Protein AF-A0A090WJ71-F1 (afdb_monomer_lite)

Secondary structure (DSSP, 8-state):
-HHHHHHHHHHHHHTPPTT-HHHHHHHHHHHHHHHHHHH-TT-HHHHHHHH---S-SS--TTHHHHHHHHHHHHHHHHHHHHHHHHHHHHHHHHHHHHHHHHHHHHTT-TTHHHHHHHHHHHHHHHHHTT-

Foldseek 3Di:
DLLVLLVVLLVLLVVDDQPPPVSVVVSLVSVQVSCCVNPNDPDPLNVLSVPQFQDAPDDDVCSNVVSNVRSSVSSNVSSVVSNVVVVVVVVVVVVVVVVVVVVVVQVVDPVSPVVVVVVVVVVVVVVVVVD

pLDDT: mean 82.05, std 14.25, range [43.19, 95.94]

Structure (mmCIF, N/CA/C/O backbone):
data_AF-A0A090WJ71-F1
#
_entry.id   AF-A0A090WJ71-F1
#
loop_
_atom_site.group_PDB
_atom_site.id
_atom_site.type_symbol
_atom_site.label_atom_id
_atom_site.label_alt_id
_atom_site.label_comp_id
_atom_site.label_asym_id
_atom_site.label_entity_id
_atom_site.label_seq_id
_atom_site.pdbx_PDB_ins_code
_atom_site.Cartn_x
_atom_site.Cartn_y
_atom_site.Cartn_z
_atom_site.occupancy
_atom_site.B_iso_or_equiv
_atom_site.auth_seq_id
_atom_site.auth_comp_id
_atom_site.auth_asym_id
_atom_site.auth_atom_id
_atom_site.pdbx_PDB_model_num
ATOM 1 N N . MET A 1 1 ? 0.519 -0.549 16.739 1.00 66.56 1 MET A N 1
ATOM 2 C CA . MET A 1 1 ? 0.537 -1.712 15.826 1.00 66.56 1 MET A CA 1
ATOM 3 C C . MET A 1 1 ? 0.151 -1.372 14.384 1.00 66.56 1 MET A C 1
ATOM 5 O O . MET A 1 1 ? 1.058 -1.303 13.572 1.00 66.56 1 MET A O 1
ATOM 9 N N . LYS A 1 2 ? -1.124 -1.096 14.031 1.00 80.06 2 LYS A N 1
ATOM 10 C CA . LYS A 1 2 ? -1.518 -0.811 12.623 1.00 80.06 2 LYS A CA 1
ATOM 11 C C . LYS A 1 2 ? -0.702 0.334 11.983 1.00 80.06 2 LYS A C 1
ATOM 13 O O . LYS A 1 2 ? -0.135 0.155 10.915 1.00 80.06 2 LYS A O 1
ATOM 18 N N . LYS A 1 3 ? -0.576 1.481 12.665 1.00 78.81 3 LYS A N 1
ATOM 19 C CA . LYS A 1 3 ? 0.192 2.649 12.182 1.00 78.81 3 LYS A CA 1
ATOM 20 C C . LYS A 1 3 ? 1.695 2.408 12.035 1.00 78.81 3 LYS A C 1
ATOM 22 O O . LYS A 1 3 ? 2.286 2.891 11.082 1.00 78.81 3 LYS A O 1
ATOM 27 N N . GLU A 1 4 ? 2.315 1.682 12.964 1.00 82.56 4 GLU A N 1
ATOM 28 C CA . GLU A 1 4 ? 3.755 1.379 12.895 1.00 82.56 4 GLU A CA 1
ATOM 29 C C . GLU A 1 4 ? 4.064 0.533 11.663 1.00 82.56 4 GLU A C 1
ATOM 31 O O . GLU A 1 4 ? 5.001 0.833 10.932 1.00 82.56 4 GLU A O 1
ATOM 36 N N . LEU A 1 5 ? 3.209 -0.454 11.389 1.00 86.00 5 LEU A N 1
ATOM 37 C CA . LEU A 1 5 ? 3.346 -1.335 10.239 1.00 86.00 5 LEU A CA 1
ATOM 38 C C . LEU A 1 5 ? 3.134 -0.574 8.918 1.00 86.00 5 LEU A C 1
ATOM 40 O O . LEU A 1 5 ? 3.906 -0.737 7.980 1.00 86.00 5 LEU A O 1
ATOM 44 N N . LEU A 1 6 ? 2.156 0.337 8.863 1.00 87.88 6 LEU A N 1
ATOM 45 C CA . LEU A 1 6 ? 1.950 1.221 7.706 1.00 87.88 6 LEU A CA 1
ATOM 46 C C . LEU A 1 6 ? 3.112 2.204 7.490 1.00 87.88 6 LEU A C 1
ATOM 48 O O . LEU A 1 6 ? 3.503 2.453 6.351 1.00 87.88 6 LEU A O 1
ATOM 52 N N . ASN A 1 7 ? 3.709 2.720 8.566 1.00 86.75 7 ASN A N 1
ATOM 53 C CA . ASN A 1 7 ? 4.889 3.581 8.483 1.00 86.75 7 ASN A CA 1
ATOM 54 C C . ASN A 1 7 ? 6.127 2.818 7.991 1.00 86.75 7 ASN A C 1
ATOM 56 O O . ASN A 1 7 ? 6.880 3.350 7.176 1.00 86.75 7 ASN A O 1
ATOM 60 N N . GLU A 1 8 ? 6.324 1.578 8.447 1.00 87.81 8 GLU A N 1
ATOM 61 C CA . GLU A 1 8 ? 7.394 0.705 7.956 1.00 87.81 8 GLU A CA 1
ATOM 62 C C . GLU A 1 8 ? 7.234 0.448 6.453 1.00 87.81 8 GLU A C 1
ATOM 64 O O . GLU A 1 8 ? 8.181 0.633 5.690 1.00 87.81 8 GLU A O 1
ATOM 69 N N . LEU A 1 9 ? 6.021 0.107 6.007 1.00 87.38 9 LEU A N 1
ATOM 70 C CA . LEU A 1 9 ? 5.718 -0.090 4.588 1.00 87.38 9 LEU A CA 1
ATOM 71 C C . LEU A 1 9 ? 5.994 1.165 3.761 1.00 87.38 9 LEU A C 1
ATOM 73 O O . LEU A 1 9 ? 6.645 1.076 2.725 1.00 87.38 9 LEU A O 1
ATOM 77 N N . ASN A 1 10 ? 5.565 2.337 4.234 1.00 89.75 10 ASN A N 1
ATOM 78 C CA . ASN A 1 10 ? 5.841 3.607 3.565 1.00 89.75 10 ASN A CA 1
ATOM 79 C C . ASN A 1 10 ? 7.352 3.859 3.434 1.00 89.75 10 ASN A C 1
ATOM 81 O O . ASN A 1 10 ? 7.828 4.310 2.394 1.00 89.75 10 ASN A O 1
ATOM 85 N N . SER A 1 11 ? 8.129 3.544 4.476 1.00 88.94 11 SER A N 1
ATOM 86 C CA . SER A 1 11 ? 9.586 3.683 4.420 1.00 88.94 11 SER A CA 1
ATOM 87 C C . SER A 1 11 ? 10.221 2.726 3.417 1.00 88.94 11 SER A C 1
ATOM 89 O O . SER A 1 11 ? 11.180 3.111 2.754 1.00 88.94 11 SER A O 1
ATOM 91 N N . LEU A 1 12 ? 9.705 1.501 3.301 1.00 87.12 12 LEU A N 1
ATOM 92 C CA . LEU A 1 12 ? 10.204 0.517 2.342 1.00 87.12 12 LEU A CA 1
ATOM 93 C C . LEU A 1 12 ? 9.878 0.916 0.903 1.00 87.12 12 LEU A C 1
ATOM 95 O O . LEU A 1 12 ? 10.751 0.810 0.049 1.00 87.12 12 LEU A O 1
ATOM 99 N N . VAL A 1 13 ? 8.672 1.439 0.638 1.00 88.62 13 VAL A N 1
ATOM 100 C CA . VAL A 1 13 ? 8.344 1.983 -0.690 1.00 88.62 13 VAL A CA 1
ATOM 101 C C . VAL A 1 13 ? 9.306 3.108 -1.044 1.00 88.62 13 VAL A C 1
ATOM 103 O O . VAL A 1 13 ? 9.897 3.071 -2.112 1.00 88.62 13 VAL A O 1
ATOM 106 N N . LYS A 1 14 ? 9.558 4.053 -0.132 1.00 88.69 14 LYS A N 1
ATOM 107 C CA . LYS A 1 14 ? 10.486 5.174 -0.375 1.00 88.69 14 LYS A CA 1
ATOM 108 C C . LYS A 1 14 ? 11.934 4.764 -0.645 1.00 88.69 14 LYS A C 1
ATOM 110 O O . LYS A 1 14 ? 12.706 5.575 -1.149 1.00 88.69 14 LYS A O 1
ATOM 115 N N . GLN A 1 15 ? 12.310 3.544 -0.277 1.00 90.75 15 GLN A N 1
ATOM 116 C CA . GLN A 1 15 ? 13.635 2.978 -0.522 1.00 90.75 15 GLN A CA 1
ATOM 117 C C . GLN A 1 15 ? 13.677 2.092 -1.772 1.00 90.75 15 GLN A C 1
ATOM 119 O O . GLN A 1 15 ? 14.749 1.590 -2.101 1.00 90.75 15 GLN A O 1
ATOM 124 N N . LEU A 1 16 ? 12.548 1.901 -2.466 1.00 88.94 16 LEU A N 1
ATOM 125 C CA . LEU A 1 16 ? 12.477 1.078 -3.667 1.00 88.94 16 LEU A CA 1
ATOM 126 C C . LEU A 1 16 ? 13.403 1.657 -4.751 1.00 88.94 16 LEU A C 1
ATOM 128 O O . LEU A 1 16 ? 13.178 2.783 -5.207 1.00 88.94 16 LEU A O 1
ATOM 132 N N . PRO A 1 17 ? 14.426 0.911 -5.200 1.00 88.31 17 PRO A N 1
ATOM 133 C CA . PRO A 1 17 ? 15.316 1.398 -6.237 1.00 88.31 17 PRO A CA 1
ATOM 134 C C . PRO A 1 17 ? 14.591 1.513 -7.574 1.00 88.31 17 PRO A C 1
ATOM 136 O O . PRO A 1 17 ? 13.711 0.717 -7.910 1.00 88.31 17 PRO A O 1
ATOM 139 N N . PHE A 1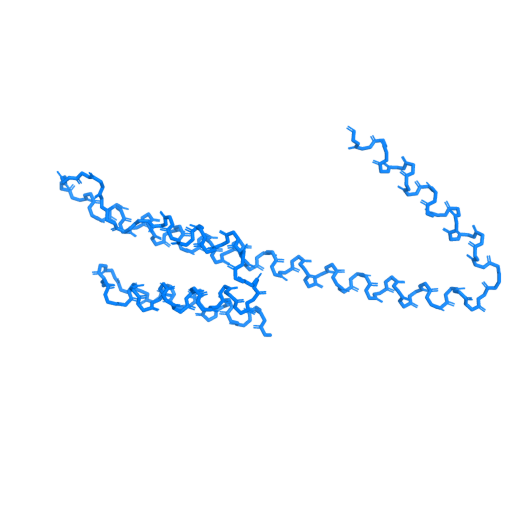 18 ? 15.003 2.496 -8.368 1.00 89.81 18 PHE A N 1
ATOM 140 C CA . PHE A 1 18 ? 14.434 2.716 -9.687 1.00 89.81 18 PHE A CA 1
ATOM 141 C C . PHE A 1 18 ? 14.651 1.491 -10.585 1.00 89.81 18 PHE A C 1
ATOM 143 O O . PHE A 1 18 ? 15.780 1.041 -10.779 1.00 89.81 18 PHE A O 1
ATOM 150 N N . LYS A 1 19 ? 13.553 0.977 -11.145 1.00 86.50 19 LYS A N 1
ATOM 151 C CA . LYS A 1 19 ? 13.492 -0.192 -12.036 1.00 86.50 19 LYS A CA 1
ATOM 152 C C . LYS A 1 19 ? 13.979 -1.522 -11.444 1.00 86.50 19 LYS A C 1
ATOM 154 O O . LYS A 1 19 ? 14.266 -2.447 -12.202 1.00 86.50 19 LYS A O 1
ATOM 159 N N . ASP A 1 20 ? 14.033 -1.664 -10.120 1.00 91.75 20 ASP A N 1
ATOM 160 C CA . ASP A 1 20 ? 14.358 -2.945 -9.482 1.00 91.75 20 ASP A CA 1
ATOM 161 C C . ASP A 1 20 ? 13.104 -3.822 -9.330 1.00 91.75 20 ASP A C 1
ATOM 163 O O . ASP A 1 20 ? 12.335 -3.711 -8.371 1.00 91.75 20 ASP A O 1
ATOM 167 N N . MET A 1 21 ? 12.888 -4.709 -10.305 1.00 89.69 21 MET A N 1
ATOM 168 C CA . MET A 1 21 ? 11.724 -5.601 -10.337 1.00 89.69 21 MET A CA 1
ATOM 169 C C . MET A 1 21 ? 11.700 -6.603 -9.177 1.00 89.69 21 MET A C 1
ATOM 171 O O . MET A 1 21 ? 10.619 -6.920 -8.681 1.00 89.69 21 MET A O 1
ATOM 175 N N . VAL A 1 22 ? 12.866 -7.061 -8.710 1.00 92.44 22 VAL A N 1
ATOM 176 C CA . VAL A 1 22 ? 12.966 -8.047 -7.623 1.00 92.44 22 VAL A CA 1
ATOM 177 C C . VAL A 1 22 ? 12.540 -7.408 -6.306 1.00 92.44 22 VAL A C 1
ATOM 179 O O . VAL A 1 22 ? 11.698 -7.951 -5.587 1.00 92.44 22 VAL A O 1
ATOM 182 N N . GLN A 1 23 ? 13.063 -6.217 -6.008 1.00 91.00 23 GLN A N 1
ATOM 183 C CA . GLN A 1 23 ? 12.652 -5.482 -4.812 1.00 91.00 23 GLN A CA 1
ATOM 184 C C . GLN A 1 23 ? 11.192 -5.042 -4.885 1.00 91.00 23 GLN A C 1
ATOM 186 O O . GLN A 1 23 ? 10.491 -5.102 -3.873 1.00 91.00 23 GLN A O 1
ATOM 191 N N . LYS A 1 24 ? 10.700 -4.682 -6.077 1.00 93.12 24 LYS A N 1
ATOM 192 C CA . LYS A 1 24 ? 9.282 -4.376 -6.294 1.00 93.12 24 LYS A CA 1
ATOM 193 C C . LYS A 1 24 ? 8.394 -5.574 -5.952 1.00 93.12 24 LYS A C 1
ATOM 195 O O . LYS A 1 24 ? 7.409 -5.414 -5.240 1.00 93.12 24 LYS A O 1
ATOM 200 N N . GLU A 1 25 ? 8.720 -6.777 -6.422 1.00 92.31 25 GLU A N 1
ATOM 201 C CA . GLU A 1 25 ? 7.929 -7.983 -6.124 1.00 92.31 25 GLU A CA 1
ATOM 202 C C . GLU A 1 25 ? 7.931 -8.325 -4.636 1.00 92.31 25 GLU A C 1
ATOM 204 O O . GLU A 1 25 ? 6.874 -8.592 -4.058 1.00 92.31 25 GLU A O 1
ATOM 209 N N . TYR A 1 26 ? 9.098 -8.244 -3.996 1.00 92.69 26 TYR A N 1
ATOM 210 C CA . TYR A 1 26 ? 9.220 -8.432 -2.554 1.00 92.69 26 TYR A CA 1
ATOM 211 C C . TYR A 1 26 ? 8.344 -7.443 -1.767 1.00 92.69 26 TYR A C 1
ATOM 213 O O . TYR A 1 26 ? 7.615 -7.830 -0.850 1.00 92.69 26 TYR A O 1
ATOM 221 N N . LEU A 1 27 ? 8.373 -6.167 -2.152 1.00 92.62 27 LEU A N 1
ATOM 222 C CA . LEU A 1 27 ? 7.587 -5.109 -1.529 1.00 92.62 27 LEU A CA 1
ATOM 223 C C . LEU A 1 27 ? 6.078 -5.333 -1.701 1.00 92.62 27 LEU A C 1
ATOM 225 O O . LEU A 1 27 ? 5.334 -5.210 -0.729 1.00 92.62 27 LEU A O 1
ATOM 229 N N . VAL A 1 28 ? 5.633 -5.717 -2.902 1.00 93.25 28 VAL A N 1
ATOM 230 C CA . VAL A 1 28 ? 4.224 -6.044 -3.187 1.00 93.25 28 VAL A CA 1
ATOM 231 C C . VAL A 1 28 ? 3.754 -7.228 -2.341 1.00 93.25 28 VAL A C 1
ATOM 233 O O . VAL A 1 28 ? 2.684 -7.162 -1.736 1.00 93.25 28 VAL A O 1
ATOM 236 N N . LEU A 1 29 ? 4.559 -8.287 -2.217 1.00 94.31 29 LEU A N 1
ATOM 237 C CA . LEU A 1 29 ? 4.241 -9.425 -1.347 1.00 94.31 29 LEU A CA 1
ATOM 238 C C . LEU A 1 29 ? 4.110 -9.000 0.120 1.00 94.31 29 LEU A C 1
ATOM 240 O O . LEU A 1 29 ? 3.140 -9.364 0.792 1.00 94.31 29 LEU A O 1
ATOM 244 N N . LYS A 1 30 ? 5.047 -8.182 0.612 1.00 93.19 30 LYS A N 1
ATOM 245 C CA . LYS A 1 30 ? 5.011 -7.671 1.987 1.00 93.19 30 LYS A CA 1
ATOM 246 C C . LYS A 1 30 ? 3.788 -6.781 2.230 1.00 93.19 30 LYS A C 1
ATOM 248 O O . LYS A 1 30 ? 3.140 -6.913 3.271 1.00 93.19 30 LYS A O 1
ATOM 253 N N . LEU A 1 31 ? 3.424 -5.931 1.269 1.00 93.38 31 LEU A N 1
ATOM 254 C CA . LEU A 1 31 ? 2.196 -5.131 1.305 1.00 93.38 31 LEU A CA 1
ATOM 255 C C . LEU A 1 31 ? 0.950 -6.013 1.359 1.00 93.38 31 LEU A C 1
ATOM 257 O O . LEU A 1 31 ? 0.110 -5.814 2.231 1.00 93.38 31 LEU A O 1
ATOM 261 N N . LYS A 1 32 ? 0.865 -7.035 0.504 1.00 94.88 32 LYS A N 1
ATOM 262 C CA . LYS A 1 32 ? -0.255 -7.984 0.476 1.00 94.88 32 LYS A CA 1
ATOM 263 C C . LYS A 1 32 ? -0.467 -8.659 1.832 1.00 94.88 32 LYS A C 1
ATOM 265 O O . LYS A 1 32 ? -1.574 -8.629 2.368 1.00 94.88 32 LYS A O 1
ATOM 270 N N . MET A 1 33 ? 0.597 -9.197 2.432 1.00 93.88 33 MET A N 1
ATOM 271 C CA . MET A 1 33 ? 0.533 -9.811 3.768 1.00 93.88 33 MET A CA 1
ATOM 272 C C . MET A 1 33 ? 0.081 -8.817 4.844 1.00 93.88 33 MET A C 1
ATOM 274 O O . MET A 1 33 ? -0.715 -9.146 5.724 1.00 93.88 33 MET A O 1
ATOM 278 N N . SER A 1 34 ? 0.567 -7.583 4.759 1.00 92.94 34 SER A N 1
ATOM 279 C CA . SER A 1 34 ? 0.251 -6.526 5.714 1.00 92.94 34 SER A CA 1
ATOM 280 C C . SER A 1 34 ? -1.199 -6.060 5.618 1.00 92.94 34 SER A C 1
ATOM 282 O O . SER A 1 34 ? -1.860 -5.884 6.641 1.00 92.94 34 SER A O 1
ATOM 284 N N . ILE A 1 35 ? -1.719 -5.904 4.399 1.00 93.25 35 ILE A N 1
ATOM 285 C CA . ILE A 1 35 ? -3.122 -5.561 4.152 1.00 93.25 35 ILE A CA 1
ATOM 286 C C . ILE A 1 35 ? -4.026 -6.640 4.743 1.00 93.25 35 ILE A C 1
ATOM 288 O O . ILE A 1 35 ? -4.940 -6.309 5.497 1.00 93.25 35 ILE A O 1
ATOM 292 N N . ILE A 1 36 ? -3.724 -7.916 4.486 1.00 94.25 36 ILE A N 1
ATOM 293 C CA . ILE A 1 36 ? -4.465 -9.046 5.062 1.00 94.25 36 ILE A CA 1
ATOM 294 C C . ILE A 1 36 ? -4.452 -8.977 6.592 1.00 94.25 36 ILE A C 1
ATOM 296 O O . ILE A 1 36 ? -5.495 -9.116 7.228 1.00 94.25 36 ILE A O 1
ATOM 300 N N . SER A 1 37 ? -3.294 -8.703 7.197 1.00 91.69 37 SER A N 1
ATOM 301 C CA . SER A 1 37 ? -3.174 -8.613 8.654 1.00 91.69 37 SER A CA 1
ATOM 302 C C . SER A 1 37 ? -3.947 -7.439 9.270 1.00 91.69 37 SER A C 1
ATOM 304 O O . SER A 1 37 ? -4.340 -7.532 10.433 1.00 91.69 37 SER A O 1
ATOM 306 N N . ILE A 1 38 ? -4.110 -6.319 8.557 1.00 90.25 38 ILE A N 1
ATOM 307 C CA . ILE A 1 38 ? -4.718 -5.091 9.098 1.00 90.25 38 ILE A CA 1
ATOM 308 C C . ILE A 1 38 ? -6.219 -5.008 8.797 1.00 90.25 38 ILE A C 1
ATOM 310 O O . ILE A 1 38 ? -6.989 -4.573 9.661 1.00 90.25 38 ILE A O 1
ATOM 314 N N . PHE A 1 39 ? -6.603 -5.373 7.575 1.00 91.00 39 PHE A N 1
ATOM 315 C CA . PHE A 1 39 ? -7.929 -5.153 6.993 1.00 91.00 39 PHE A CA 1
ATOM 316 C C . PHE A 1 39 ? -8.646 -6.457 6.611 1.00 91.00 39 PHE A C 1
ATOM 318 O O . PHE A 1 39 ? -9.845 -6.428 6.359 1.00 91.00 39 PHE A O 1
ATOM 325 N N . GLY A 1 40 ? -7.948 -7.596 6.614 1.00 92.50 40 GLY A N 1
ATOM 326 C CA . GLY A 1 40 ? -8.512 -8.903 6.278 1.00 92.50 40 GLY A CA 1
ATOM 327 C C . GLY A 1 40 ? -8.336 -9.300 4.810 1.00 92.50 40 GLY A C 1
ATOM 328 O O . GLY A 1 40 ? -7.828 -8.541 3.985 1.00 92.50 40 GLY A O 1
ATOM 329 N N . HIS A 1 41 ? -8.748 -10.531 4.501 1.00 93.19 41 HIS A N 1
ATOM 330 C CA . HIS A 1 41 ? -8.597 -11.144 3.176 1.00 93.19 41 HIS A CA 1
ATOM 331 C C . HIS A 1 41 ? -9.519 -10.553 2.103 1.00 93.19 41 HIS A C 1
ATOM 333 O O . HIS A 1 41 ? -9.155 -10.579 0.935 1.00 93.19 41 HIS A O 1
ATOM 339 N N . ASP A 1 42 ? -10.657 -9.980 2.496 1.00 91.19 42 ASP A N 1
ATOM 340 C CA . ASP A 1 42 ? -11.648 -9.402 1.572 1.00 91.19 42 ASP A CA 1
ATOM 341 C C . ASP A 1 42 ? -11.473 -7.882 1.412 1.00 91.19 42 ASP A C 1
ATOM 343 O O . ASP A 1 42 ? -12.386 -7.153 1.027 1.00 91.19 42 ASP A O 1
ATOM 347 N N . SER A 1 43 ? -10.293 -7.376 1.770 1.00 92.56 43 SER A N 1
ATOM 348 C CA . SER A 1 43 ? -9.985 -5.956 1.715 1.00 92.56 43 SER A CA 1
ATOM 349 C C . SER A 1 43 ? -9.897 -5.461 0.271 1.00 92.56 43 SER A C 1
ATOM 351 O O . SER A 1 43 ? -9.089 -5.958 -0.513 1.00 92.56 43 SER A O 1
ATOM 353 N N . PHE A 1 44 ? -10.638 -4.395 -0.041 1.00 94.00 44 PHE A N 1
ATOM 354 C CA . PHE A 1 44 ? -10.548 -3.663 -1.311 1.00 94.00 44 PHE A CA 1
ATOM 355 C C . PHE A 1 44 ? -9.110 -3.234 -1.661 1.00 94.00 44 PHE A C 1
ATOM 357 O O . PHE A 1 44 ? -8.734 -3.201 -2.830 1.00 94.00 44 PHE A O 1
ATOM 364 N N . TYR A 1 45 ? -8.265 -2.984 -0.654 1.00 94.50 45 TYR A N 1
ATOM 365 C CA . TYR A 1 45 ? -6.866 -2.607 -0.867 1.00 94.50 45 TYR A CA 1
ATOM 366 C C . TYR A 1 45 ? -6.029 -3.691 -1.555 1.00 94.50 45 TYR A C 1
ATOM 368 O O . TYR A 1 45 ? -4.998 -3.373 -2.140 1.00 94.50 45 TYR A O 1
ATOM 376 N N . LEU A 1 46 ? -6.442 -4.961 -1.487 1.00 95.25 46 LEU A N 1
ATOM 377 C CA . LEU A 1 46 ? -5.777 -6.039 -2.220 1.00 95.25 46 LEU A CA 1
ATOM 378 C C . LEU A 1 46 ? -6.024 -5.917 -3.721 1.00 95.25 46 LEU A C 1
ATOM 380 O O . LEU A 1 46 ? -5.086 -6.057 -4.499 1.00 95.25 46 LEU A O 1
ATOM 384 N N . THR A 1 47 ? -7.259 -5.604 -4.113 1.00 94.56 47 THR A N 1
ATOM 385 C CA . THR A 1 47 ? -7.616 -5.353 -5.512 1.00 94.56 47 THR A CA 1
ATOM 386 C C . THR A 1 47 ? -6.901 -4.117 -6.046 1.00 94.56 47 THR A C 1
ATOM 388 O O . THR A 1 47 ? -6.331 -4.168 -7.132 1.00 94.56 47 THR A O 1
ATOM 391 N N . GLU A 1 48 ? -6.860 -3.035 -5.264 1.00 95.62 48 GLU A N 1
ATOM 392 C CA . GLU A 1 48 ? -6.101 -1.832 -5.628 1.00 95.62 48 GLU A CA 1
ATOM 393 C C . GLU A 1 48 ? -4.613 -2.144 -5.813 1.00 95.62 48 GLU A C 1
ATOM 395 O O . GLU A 1 48 ? -4.047 -1.793 -6.843 1.00 95.62 48 GLU A O 1
ATOM 400 N N . LEU A 1 49 ? -3.989 -2.871 -4.878 1.00 95.94 49 LEU A N 1
ATOM 401 C CA . LEU A 1 49 ? -2.580 -3.264 -4.981 1.00 95.94 49 LEU A CA 1
ATOM 402 C C . LEU A 1 49 ? -2.284 -4.065 -6.258 1.00 95.94 49 LEU A C 1
ATOM 404 O O . LEU A 1 49 ? -1.243 -3.859 -6.876 1.00 95.94 49 LEU A O 1
ATOM 408 N N . GLU A 1 50 ? -3.176 -4.978 -6.645 1.00 94.06 50 GLU A N 1
ATOM 409 C CA . GLU A 1 50 ? -3.030 -5.804 -7.852 1.00 94.06 50 GLU A CA 1
ATOM 410 C C . GLU A 1 50 ? -3.236 -5.011 -9.152 1.00 94.06 50 GLU A C 1
ATOM 412 O O . GLU A 1 50 ? -2.740 -5.421 -10.200 1.00 94.06 50 GLU A O 1
ATOM 417 N N . SER A 1 51 ? -3.927 -3.869 -9.089 1.00 94.75 51 SER A N 1
ATOM 418 C CA . SER A 1 51 ? -4.161 -2.997 -10.246 1.00 94.75 51 SER A CA 1
ATOM 419 C C . SER A 1 51 ? -2.978 -2.084 -10.591 1.00 94.75 51 SER A C 1
ATOM 421 O O . SER A 1 51 ? -2.903 -1.586 -11.715 1.00 94.75 51 SER A O 1
ATOM 423 N N . ILE A 1 52 ? -2.041 -1.891 -9.656 1.00 94.75 52 ILE A N 1
ATOM 424 C CA . ILE A 1 52 ? -0.889 -1.004 -9.840 1.00 94.75 52 ILE A CA 1
ATOM 425 C C . ILE A 1 52 ? 0.071 -1.608 -10.862 1.00 94.75 52 ILE A C 1
ATOM 427 O O . ILE A 1 52 ? 0.619 -2.698 -10.665 1.00 94.75 52 ILE A O 1
ATOM 431 N N . ASN A 1 53 ? 0.332 -0.866 -11.937 1.00 92.69 53 ASN A N 1
ATOM 432 C CA . ASN A 1 53 ? 1.170 -1.334 -13.031 1.00 92.69 53 ASN A CA 1
ATOM 433 C C . ASN A 1 53 ? 2.491 -0.560 -13.116 1.00 92.69 53 ASN A C 1
ATOM 435 O O . ASN A 1 53 ? 2.514 0.664 -13.163 1.00 92.69 53 ASN A O 1
ATOM 439 N N . PHE A 1 54 ? 3.595 -1.302 -13.183 1.00 92.88 54 PHE A N 1
ATOM 440 C CA . PHE A 1 54 ? 4.953 -0.766 -13.343 1.00 92.88 54 PHE A CA 1
ATOM 441 C C . PHE A 1 54 ? 5.478 -0.903 -14.774 1.00 92.88 54 PHE A C 1
ATOM 443 O O . PHE A 1 54 ? 6.594 -0.478 -15.068 1.00 92.88 54 PHE A O 1
ATOM 450 N N . LEU A 1 55 ? 4.700 -1.536 -15.653 1.00 91.56 55 LEU A N 1
ATOM 451 C CA . LEU A 1 55 ? 5.068 -1.808 -17.032 1.00 91.56 55 LEU A CA 1
ATOM 452 C C . LEU A 1 55 ? 4.167 -1.014 -17.981 1.00 91.56 55 LEU A C 1
ATOM 454 O O . LEU A 1 55 ? 2.954 -0.942 -17.767 1.00 91.56 55 LEU A O 1
ATOM 458 N N . PRO A 1 56 ? 4.729 -0.425 -19.046 1.00 91.31 56 PRO A N 1
ATOM 459 C CA . PRO A 1 56 ? 3.935 0.307 -20.015 1.00 91.31 56 PRO A CA 1
ATOM 460 C C . PRO A 1 56 ? 3.070 -0.653 -20.840 1.00 91.31 56 PRO A C 1
ATOM 462 O O . PRO A 1 56 ? 3.448 -1.794 -21.102 1.00 91.31 56 PRO A O 1
ATOM 465 N N . SER A 1 57 ? 1.913 -0.174 -21.293 1.00 87.88 57 SER A N 1
ATOM 466 C CA . SER A 1 57 ? 1.022 -0.919 -22.195 1.00 87.88 57 SER A CA 1
ATOM 467 C C . SER A 1 57 ? 1.427 -0.826 -23.672 1.00 87.88 57 SER A C 1
ATOM 469 O O . SER A 1 57 ? 0.857 -1.522 -24.510 1.00 87.88 57 SER A O 1
ATOM 471 N N . TYR A 1 58 ? 2.399 0.027 -23.998 1.00 85.81 58 TYR A N 1
ATOM 472 C CA . TYR A 1 58 ? 2.925 0.251 -25.341 1.00 85.81 58 TYR A CA 1
ATOM 473 C C . TYR A 1 58 ? 4.443 0.449 -25.292 1.00 85.81 58 TYR A C 1
ATOM 475 O O . TYR A 1 58 ? 4.980 0.980 -24.319 1.00 85.81 58 TYR A O 1
ATOM 483 N N . ASP A 1 59 ? 5.134 0.035 -26.352 1.00 83.44 59 ASP A N 1
ATOM 484 C CA . ASP A 1 59 ? 6.584 0.183 -26.461 1.00 83.44 59 ASP A CA 1
ATOM 485 C C . ASP A 1 59 ? 6.927 1.519 -27.137 1.00 83.44 59 ASP A C 1
ATOM 487 O O . ASP A 1 59 ? 6.768 1.695 -28.346 1.00 83.44 59 ASP A O 1
ATOM 491 N N . TYR A 1 60 ? 7.320 2.500 -26.325 1.00 87.75 60 TYR A N 1
ATOM 492 C CA . TYR A 1 60 ? 7.787 3.812 -26.765 1.00 87.75 60 TYR A CA 1
ATOM 493 C C . TYR A 1 60 ? 8.935 4.278 -25.866 1.00 87.75 60 TYR A C 1
ATOM 495 O O . TYR A 1 60 ? 9.007 3.934 -24.683 1.00 87.75 60 TYR A O 1
ATOM 503 N N . TYR A 1 61 ? 9.836 5.096 -26.410 1.00 87.62 61 TYR A N 1
ATOM 504 C CA . TYR A 1 61 ? 10.990 5.594 -25.668 1.00 87.62 61 TYR A CA 1
ATOM 505 C C . TYR A 1 61 ? 10.563 6.371 -24.409 1.00 87.62 61 TYR A C 1
ATOM 507 O O . TYR A 1 61 ? 9.836 7.359 -24.488 1.00 87.62 61 TYR A O 1
ATOM 515 N N . GLY A 1 62 ? 11.014 5.921 -23.236 1.00 87.12 62 GLY A N 1
ATOM 516 C CA . GLY A 1 62 ? 10.655 6.513 -21.940 1.00 87.12 62 GLY A CA 1
ATOM 517 C C . GLY A 1 62 ? 9.312 6.050 -21.358 1.00 87.12 62 GLY A C 1
ATOM 518 O O . GLY A 1 62 ? 9.013 6.390 -20.216 1.00 87.12 62 GLY A O 1
ATOM 519 N N . ALA A 1 63 ? 8.530 5.228 -22.071 1.00 90.06 63 ALA A N 1
ATOM 520 C CA . ALA A 1 63 ? 7.256 4.707 -21.563 1.00 90.06 63 ALA A CA 1
ATOM 521 C C . ALA A 1 63 ? 7.437 3.895 -20.270 1.00 90.06 63 ALA A C 1
ATOM 523 O O . ALA A 1 63 ? 6.617 3.983 -19.360 1.00 90.06 63 ALA A O 1
ATOM 524 N N . TYR A 1 64 ? 8.546 3.158 -20.157 1.00 91.44 64 TYR A N 1
ATOM 525 C CA . TYR A 1 64 ? 8.876 2.419 -18.939 1.00 91.44 64 TYR A CA 1
ATOM 526 C C . TYR A 1 64 ? 9.093 3.344 -17.735 1.00 91.44 64 TYR A C 1
ATOM 528 O O . TYR A 1 64 ? 8.637 3.040 -16.641 1.0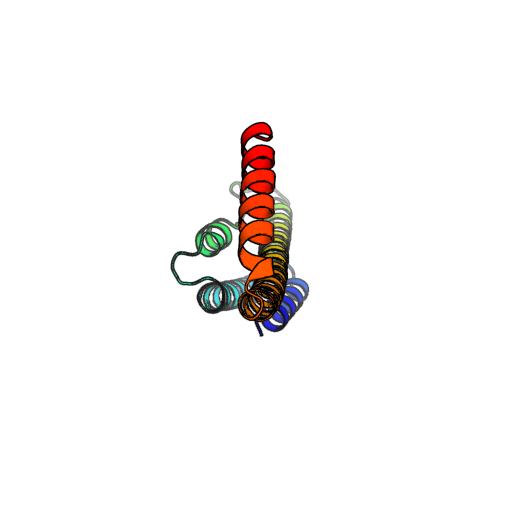0 91.44 64 TYR A O 1
ATOM 536 N N . ASP A 1 65 ? 9.770 4.478 -17.916 1.00 93.00 65 ASP A N 1
ATOM 537 C CA . ASP A 1 65 ? 10.070 5.421 -16.830 1.00 93.00 65 ASP A CA 1
ATOM 538 C C . ASP A 1 65 ? 8.781 6.048 -16.301 1.00 93.00 65 ASP A C 1
ATOM 540 O O . ASP A 1 65 ? 8.589 6.165 -15.092 1.00 93.00 65 ASP A O 1
ATOM 544 N N . VAL A 1 66 ? 7.876 6.398 -17.219 1.00 92.75 66 VAL A N 1
ATOM 545 C CA . VAL A 1 66 ? 6.545 6.916 -16.895 1.00 92.75 66 VAL A CA 1
ATOM 546 C C . VAL A 1 66 ? 5.737 5.871 -16.132 1.00 92.75 66 VAL A C 1
ATOM 548 O O . VAL A 1 66 ? 5.242 6.177 -15.051 1.00 92.75 66 VAL A O 1
ATOM 551 N N . ALA A 1 67 ? 5.648 4.640 -16.648 1.00 93.69 67 ALA A N 1
ATOM 552 C CA . ALA A 1 67 ? 4.914 3.559 -15.991 1.00 93.69 67 ALA A CA 1
ATOM 553 C C . ALA A 1 67 ? 5.488 3.237 -14.604 1.00 93.69 67 ALA A C 1
ATOM 555 O O . ALA A 1 67 ? 4.741 3.048 -13.650 1.00 93.69 67 ALA A O 1
ATOM 556 N N . TRP A 1 68 ? 6.816 3.236 -14.466 1.00 94.62 68 TRP A N 1
ATOM 557 C CA . TRP A 1 68 ? 7.474 2.999 -13.188 1.00 94.62 68 TRP A CA 1
ATOM 558 C C . TRP A 1 68 ? 7.138 4.076 -12.156 1.00 94.62 68 TRP A C 1
ATOM 560 O O . TRP A 1 68 ? 6.768 3.756 -11.027 1.00 94.62 68 TRP A O 1
ATOM 570 N N . ASN A 1 69 ? 7.263 5.349 -12.538 1.00 94.12 69 ASN A N 1
ATOM 571 C CA . ASN A 1 69 ? 6.962 6.468 -11.648 1.00 94.12 69 ASN A CA 1
ATOM 572 C C . ASN A 1 69 ? 5.477 6.496 -11.277 1.00 94.12 69 ASN A C 1
ATOM 574 O O . ASN A 1 69 ? 5.146 6.690 -10.112 1.00 94.12 69 ASN A O 1
ATOM 578 N N . GLN A 1 70 ? 4.593 6.221 -12.238 1.00 95.19 70 GLN A N 1
ATOM 579 C CA . GLN A 1 70 ? 3.162 6.124 -11.984 1.00 95.19 70 GLN A CA 1
ATOM 580 C C . GLN A 1 70 ? 2.843 5.005 -10.985 1.00 95.19 70 GLN A C 1
ATOM 582 O O . GLN A 1 70 ? 2.181 5.262 -9.982 1.00 95.19 70 GLN A O 1
ATOM 587 N N . GLY A 1 71 ? 3.353 3.788 -11.204 1.00 94.25 71 GLY A N 1
ATOM 588 C CA . GLY A 1 71 ? 3.131 2.676 -10.281 1.00 94.25 71 GLY A CA 1
ATOM 589 C C . GLY A 1 71 ? 3.688 2.954 -8.879 1.00 94.25 71 GLY A C 1
ATO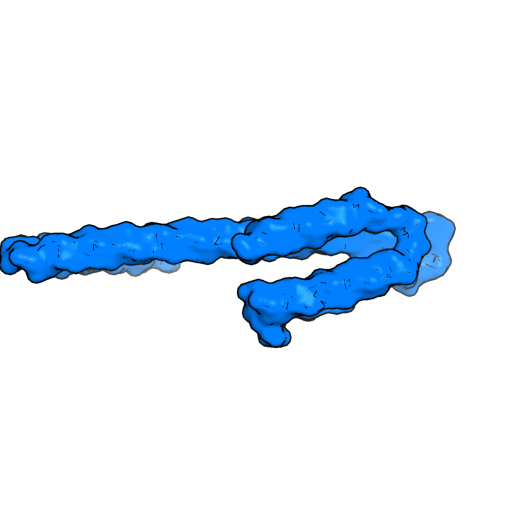M 590 O O . GLY A 1 71 ? 3.081 2.598 -7.867 1.00 94.25 71 GLY A O 1
ATOM 591 N N . TYR A 1 72 ? 4.827 3.646 -8.796 1.00 94.06 72 TYR A N 1
ATOM 592 C CA . TYR A 1 72 ? 5.411 4.082 -7.530 1.00 94.06 72 TYR A CA 1
ATOM 593 C C . TYR A 1 72 ? 4.515 5.087 -6.784 1.00 94.06 72 TYR A C 1
ATOM 595 O O . TYR A 1 72 ? 4.260 4.921 -5.587 1.00 94.06 72 TYR A O 1
ATOM 603 N N . ASP A 1 73 ? 3.996 6.096 -7.484 1.00 94.94 73 ASP A N 1
ATOM 604 C CA . ASP A 1 73 ? 3.094 7.097 -6.909 1.00 94.94 73 ASP A CA 1
ATOM 605 C C . ASP A 1 73 ? 1.765 6.472 -6.458 1.00 94.94 73 ASP A C 1
ATOM 607 O O . ASP A 1 73 ? 1.253 6.793 -5.380 1.00 94.94 73 ASP A O 1
ATOM 611 N N . GLU A 1 74 ? 1.224 5.534 -7.237 1.00 95.62 74 GLU A N 1
ATOM 612 C CA . GLU A 1 74 ? 0.021 4.772 -6.889 1.00 95.62 74 GLU A CA 1
ATOM 613 C C . GLU A 1 74 ? 0.228 3.922 -5.624 1.00 95.62 74 GLU A C 1
ATOM 615 O O . GLU A 1 74 ? -0.627 3.936 -4.733 1.00 95.62 74 GLU A O 1
ATOM 620 N N . LEU A 1 75 ? 1.388 3.265 -5.472 1.00 95.00 75 LEU A N 1
ATOM 621 C CA . LEU A 1 75 ? 1.744 2.539 -4.243 1.00 95.00 75 LEU A CA 1
ATOM 622 C C . LEU A 1 75 ? 1.775 3.460 -3.020 1.00 95.00 75 LEU A C 1
ATOM 624 O O . LEU A 1 75 ? 1.218 3.127 -1.968 1.00 95.00 75 LEU A O 1
ATOM 628 N N . LEU A 1 76 ? 2.420 4.623 -3.137 1.00 93.88 76 LEU A N 1
ATOM 629 C CA . LEU A 1 76 ? 2.474 5.599 -2.047 1.00 93.88 76 LEU A CA 1
ATOM 630 C C . LEU A 1 76 ? 1.079 6.111 -1.684 1.00 93.88 76 LEU A C 1
ATOM 632 O O . LEU A 1 76 ? 0.745 6.225 -0.499 1.00 93.88 76 LEU A O 1
ATOM 636 N N . LYS A 1 77 ? 0.247 6.385 -2.692 1.00 95.12 77 LYS A N 1
ATOM 637 C CA . LYS A 1 77 ? -1.135 6.822 -2.499 1.00 95.12 77 LYS A CA 1
ATOM 638 C C . LYS A 1 77 ? -1.959 5.758 -1.775 1.00 95.12 77 LYS A C 1
ATOM 640 O O . LYS A 1 77 ? -2.654 6.098 -0.818 1.00 95.12 77 LYS A O 1
ATOM 645 N N . LEU A 1 78 ? -1.839 4.487 -2.162 1.00 95.31 78 LEU A N 1
ATOM 646 C CA . LEU A 1 78 ? -2.525 3.372 -1.505 1.00 95.31 78 LEU A CA 1
ATOM 647 C C . LEU A 1 78 ? -2.180 3.302 -0.009 1.00 95.31 78 LEU A C 1
ATOM 649 O O . LEU A 1 78 ? -3.074 3.268 0.840 1.00 95.31 78 LEU A O 1
ATOM 653 N N . ILE A 1 79 ? -0.889 3.366 0.332 1.00 93.69 79 ILE A N 1
ATOM 654 C CA . ILE A 1 79 ? -0.440 3.361 1.734 1.00 93.69 79 ILE A CA 1
ATOM 655 C C . ILE A 1 79 ? -0.959 4.589 2.490 1.00 93.69 79 ILE A C 1
ATOM 657 O O . ILE A 1 79 ? -1.346 4.478 3.658 1.00 93.69 79 ILE A O 1
ATOM 661 N N . SER A 1 80 ? -0.993 5.757 1.844 1.00 92.94 80 SER A N 1
ATOM 662 C CA . SER A 1 80 ? -1.537 6.979 2.440 1.00 92.94 80 SER A CA 1
ATOM 663 C C . SER A 1 80 ? -3.013 6.817 2.805 1.00 92.94 80 SER A C 1
ATOM 665 O O . SER A 1 80 ? -3.388 7.086 3.946 1.00 92.94 80 SER A O 1
ATOM 667 N N . VAL A 1 81 ? -3.835 6.309 1.881 1.00 93.69 81 VAL A N 1
ATOM 668 C CA . VAL A 1 81 ? -5.269 6.057 2.115 1.00 93.69 81 VAL A CA 1
ATOM 669 C C . VAL A 1 81 ? -5.468 5.050 3.250 1.00 93.69 81 VAL A C 1
ATOM 671 O O . VAL A 1 81 ? -6.261 5.288 4.161 1.00 93.69 81 VAL A O 1
ATOM 674 N N . MET A 1 82 ? -4.700 3.957 3.259 1.00 93.25 82 MET A N 1
ATOM 675 C CA . MET A 1 82 ? -4.728 2.970 4.346 1.00 93.25 82 MET A CA 1
ATOM 676 C C . MET A 1 82 ? -4.373 3.593 5.708 1.00 93.25 82 MET A C 1
ATOM 678 O O . MET A 1 82 ? -4.977 3.262 6.730 1.00 93.25 82 MET A O 1
ATOM 682 N N . THR A 1 83 ? -3.402 4.509 5.737 1.00 91.19 83 THR A N 1
ATOM 683 C CA . THR A 1 83 ? -2.964 5.210 6.957 1.00 91.19 83 THR A CA 1
ATOM 684 C C . THR A 1 83 ? -4.020 6.181 7.469 1.00 91.19 83 THR A C 1
ATOM 686 O O . THR A 1 83 ? -4.262 6.262 8.681 1.00 91.19 83 THR A O 1
ATOM 689 N N . GLU A 1 84 ? -4.674 6.897 6.560 1.00 89.62 84 GLU A N 1
ATOM 690 C CA . GLU A 1 84 ? -5.783 7.784 6.882 1.00 89.62 84 GLU A CA 1
ATOM 691 C C . GLU A 1 84 ? -6.962 6.993 7.456 1.00 89.62 84 GLU A C 1
ATOM 693 O O . GLU A 1 84 ? -7.412 7.289 8.567 1.00 89.62 84 GLU A O 1
ATOM 698 N N . GLN A 1 85 ? -7.391 5.921 6.782 1.00 88.56 85 GLN A N 1
ATOM 699 C CA . GLN A 1 85 ? -8.483 5.078 7.268 1.00 88.56 85 GLN A CA 1
ATOM 700 C C . GLN A 1 85 ? -8.167 4.475 8.644 1.00 88.56 85 GLN A C 1
ATOM 702 O O . GLN A 1 85 ? -8.989 4.566 9.558 1.00 88.56 85 GLN A O 1
ATOM 707 N N . ALA A 1 86 ? -6.960 3.934 8.844 1.00 88.00 86 ALA A N 1
ATOM 708 C CA . ALA A 1 86 ? -6.549 3.404 10.144 1.00 88.00 86 ALA A CA 1
ATOM 709 C C . ALA A 1 86 ? -6.592 4.475 11.254 1.00 88.00 86 ALA A C 1
ATOM 711 O O . ALA A 1 86 ? -6.923 4.175 12.403 1.00 88.00 86 ALA A O 1
ATOM 712 N N . SER A 1 87 ? -6.293 5.733 10.918 1.00 85.44 87 SER A N 1
ATOM 713 C CA . SER A 1 87 ? -6.381 6.863 11.851 1.00 85.44 87 SER A CA 1
ATOM 714 C C . SER A 1 87 ? -7.830 7.236 12.178 1.00 85.44 87 SER A C 1
ATOM 716 O O . SER A 1 87 ? -8.141 7.537 13.333 1.00 85.44 87 SER A O 1
ATOM 718 N N . ILE A 1 88 ? -8.730 7.190 11.192 1.00 84.62 88 ILE A N 1
ATOM 719 C CA . ILE A 1 88 ? -10.167 7.429 11.381 1.00 84.62 88 ILE A CA 1
ATOM 720 C C . ILE A 1 88 ? -10.785 6.335 12.263 1.00 84.62 88 ILE A C 1
ATOM 722 O O . ILE A 1 88 ? -11.520 6.654 13.203 1.00 84.62 88 ILE A O 1
ATOM 726 N N . GLU A 1 89 ? -10.458 5.062 12.021 1.00 83.31 89 GLU A N 1
ATOM 727 C CA . GLU A 1 89 ? -10.913 3.923 12.834 1.00 83.31 89 GLU A CA 1
ATOM 728 C C . GLU A 1 89 ? -10.487 4.072 14.302 1.00 83.31 89 GLU A C 1
ATOM 730 O O . GLU A 1 89 ? -11.293 3.894 15.220 1.00 83.31 89 GLU A O 1
ATOM 735 N N . GLU A 1 90 ? -9.227 4.440 14.544 1.00 81.12 90 GLU A N 1
ATOM 736 C CA . GLU A 1 90 ? -8.694 4.662 15.890 1.00 81.12 90 GLU A CA 1
ATOM 737 C C . GLU A 1 90 ? -9.428 5.807 16.607 1.00 81.12 90 GLU A C 1
ATOM 739 O O . GLU A 1 90 ? -9.921 5.636 17.727 1.00 81.12 90 GLU A O 1
ATOM 744 N N . ASN A 1 91 ? -9.582 6.951 15.938 1.00 76.06 91 ASN A N 1
ATOM 745 C CA . ASN A 1 91 ? -10.277 8.115 16.487 1.00 76.06 91 ASN A CA 1
ATOM 746 C C . ASN A 1 91 ? -11.753 7.823 16.792 1.00 76.06 91 ASN A C 1
ATOM 748 O O . ASN A 1 91 ? -12.282 8.258 17.821 1.00 76.06 91 ASN A O 1
ATOM 752 N N . THR A 1 92 ? -12.419 7.064 15.925 1.00 77.94 92 THR A N 1
ATOM 753 C CA . THR A 1 92 ? -13.821 6.667 16.103 1.00 77.94 92 THR A CA 1
ATOM 754 C C . THR A 1 92 ? -13.971 5.735 17.303 1.00 77.94 92 THR A C 1
ATOM 756 O O . THR A 1 92 ? -14.818 5.972 18.168 1.00 77.94 92 THR A O 1
ATOM 759 N N . ASN A 1 93 ? -13.087 4.744 17.441 1.00 73.94 93 ASN A N 1
ATOM 760 C CA . ASN A 1 93 ? -13.066 3.846 18.597 1.00 73.94 93 ASN A CA 1
ATOM 761 C C . ASN A 1 93 ? -12.839 4.593 19.920 1.00 73.94 93 ASN A C 1
ATOM 763 O O . ASN A 1 93 ? -13.496 4.296 20.924 1.00 73.94 93 ASN A O 1
ATOM 767 N N . ILE A 1 94 ? -11.957 5.600 19.936 1.00 72.75 94 ILE A N 1
ATOM 768 C CA . ILE A 1 94 ? -11.735 6.453 21.112 1.00 72.75 94 ILE A CA 1
ATOM 769 C C . ILE A 1 94 ? -13.014 7.217 21.474 1.00 72.75 94 ILE A C 1
ATOM 771 O O . ILE A 1 94 ? -13.436 7.183 22.634 1.00 72.75 94 ILE A O 1
ATOM 775 N N . LYS A 1 95 ? -13.667 7.857 20.495 1.00 68.81 95 LYS A N 1
ATOM 776 C CA . LYS A 1 95 ? -14.924 8.591 20.714 1.00 68.81 95 LYS A CA 1
ATOM 777 C C . LYS A 1 95 ? -16.023 7.681 21.265 1.00 68.81 95 LYS A C 1
ATOM 779 O O . LYS A 1 95 ? -16.648 8.034 22.264 1.00 68.81 95 LYS A O 1
ATOM 784 N N . ILE A 1 96 ? -16.201 6.486 20.697 1.00 71.44 96 ILE A N 1
ATOM 785 C CA . ILE A 1 96 ? -17.176 5.491 21.176 1.00 71.44 96 ILE A CA 1
ATOM 786 C C . ILE A 1 96 ? -16.855 5.059 22.612 1.00 71.44 96 ILE A C 1
ATOM 788 O O . ILE A 1 96 ? -17.747 4.973 23.456 1.00 71.44 96 ILE A O 1
ATOM 792 N N . LYS A 1 97 ? -15.580 4.825 22.939 1.00 74.88 97 LYS A N 1
ATOM 793 C CA . LYS A 1 97 ? -15.161 4.449 24.297 1.00 74.88 97 LYS A CA 1
ATOM 794 C C . LYS A 1 97 ? -15.450 5.555 25.315 1.00 74.88 97 LYS A C 1
ATOM 796 O O . LYS A 1 97 ? -15.916 5.257 26.417 1.00 74.88 97 LYS A O 1
ATOM 801 N N . ILE A 1 98 ? -15.205 6.817 24.953 1.00 73.56 98 ILE A N 1
ATOM 802 C CA . ILE A 1 98 ? -15.533 7.985 25.784 1.00 73.56 98 ILE A CA 1
ATOM 803 C C . ILE A 1 98 ? -17.048 8.086 25.969 1.00 73.56 98 ILE A C 1
ATOM 805 O O . ILE A 1 98 ? -17.508 8.184 27.108 1.00 73.56 98 ILE A O 1
ATOM 809 N N . PHE A 1 99 ? -17.818 7.978 24.884 1.00 71.44 99 PHE A N 1
ATOM 810 C CA . PHE A 1 99 ? -19.278 7.995 24.925 1.00 71.44 99 PHE A CA 1
ATOM 811 C C . PHE A 1 99 ? -19.826 6.892 25.836 1.00 71.44 99 PHE A C 1
ATOM 813 O O . PHE A 1 99 ? -20.573 7.179 26.763 1.00 71.44 99 PHE A O 1
ATOM 820 N N . ASN A 1 100 ? -19.366 5.649 25.682 1.00 72.69 100 ASN A N 1
ATOM 821 C CA . ASN A 1 100 ? -19.779 4.524 26.525 1.00 72.69 100 ASN A CA 1
ATOM 822 C C . ASN A 1 100 ? -19.417 4.724 28.003 1.00 72.69 100 ASN A C 1
ATOM 824 O O . ASN A 1 100 ? -20.168 4.314 28.892 1.00 72.69 100 ASN A O 1
ATOM 828 N N . ARG A 1 101 ? -18.278 5.362 28.298 1.00 76.31 101 ARG A N 1
ATOM 829 C CA . ARG A 1 101 ? -17.883 5.692 29.674 1.00 76.31 101 ARG A CA 1
ATOM 830 C C . ARG A 1 101 ? -18.781 6.776 30.272 1.00 76.31 101 ARG A C 1
ATOM 832 O O . ARG A 1 101 ? -19.192 6.638 31.424 1.00 76.31 101 ARG A O 1
ATOM 839 N N . LEU A 1 102 ? -19.104 7.816 29.501 1.00 71.31 102 LEU A N 1
ATOM 840 C CA . LEU A 1 102 ? -20.040 8.870 29.901 1.00 71.31 102 LEU A CA 1
ATOM 841 C C . LEU A 1 102 ? -21.443 8.292 30.108 1.00 71.31 102 LEU A C 1
ATOM 843 O O . LEU A 1 102 ? -22.022 8.475 31.174 1.00 71.31 102 LEU A O 1
ATOM 847 N N . PHE A 1 103 ? -21.936 7.498 29.161 1.00 67.62 103 PHE A N 1
ATOM 848 C CA . PHE A 1 103 ? -23.239 6.842 29.220 1.00 67.62 103 PHE A CA 1
ATOM 849 C C . PHE A 1 103 ? -23.368 5.921 30.442 1.00 67.62 103 PHE A C 1
ATOM 851 O O . PHE A 1 103 ? -24.358 5.983 31.167 1.00 67.62 103 PHE A O 1
ATOM 858 N N . LYS A 1 104 ? -22.342 5.114 30.757 1.00 68.06 104 LYS A N 1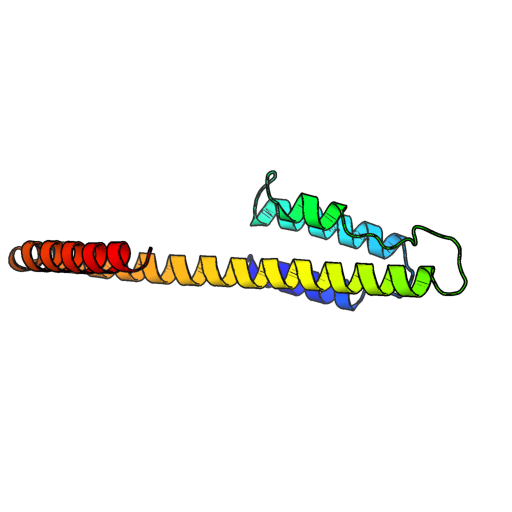
ATOM 859 C CA . LYS A 1 104 ? -22.318 4.293 31.985 1.00 68.06 104 LYS A CA 1
ATOM 860 C C . LYS A 1 104 ? -22.355 5.132 33.266 1.00 68.06 104 LYS A C 1
ATOM 862 O O . LYS A 1 104 ? -22.953 4.699 34.249 1.00 68.06 104 LYS A O 1
ATOM 867 N N . LYS A 1 105 ? -21.719 6.309 33.273 1.00 63.28 105 LYS A N 1
ATOM 868 C CA . LYS A 1 105 ? -21.746 7.239 34.414 1.00 63.28 105 LYS A CA 1
ATOM 869 C C . LYS A 1 105 ? -23.131 7.874 34.576 1.00 63.28 105 LYS A C 1
ATOM 871 O O . LYS A 1 105 ? -23.622 7.969 35.695 1.00 63.28 105 LYS A O 1
ATOM 876 N N . PHE A 1 106 ? -23.769 8.231 33.466 1.00 58.53 106 PHE A N 1
ATOM 877 C CA . PHE A 1 106 ? -25.112 8.805 33.418 1.00 58.53 106 PHE A CA 1
ATOM 878 C C . PHE A 1 106 ? -26.209 7.796 33.804 1.00 58.53 106 PHE A C 1
ATOM 880 O O . PHE A 1 106 ? -27.081 8.127 34.599 1.00 58.53 106 PHE A O 1
AT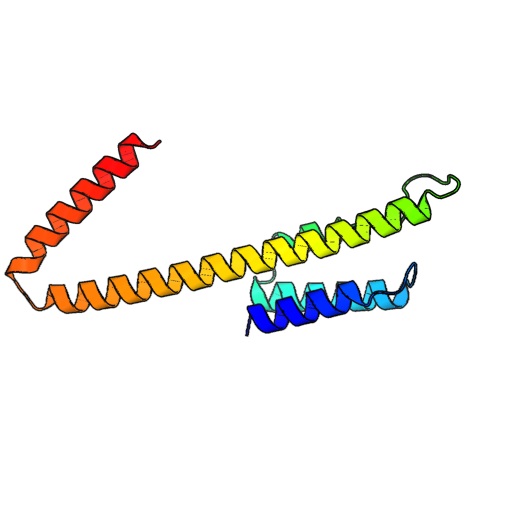OM 887 N N . LYS A 1 107 ? -26.097 6.524 33.394 1.00 53.12 107 LYS A N 1
ATOM 888 C CA . LYS A 1 107 ? -27.045 5.445 33.748 1.00 53.12 107 LYS A CA 1
ATOM 889 C C . LYS A 1 107 ? -27.168 5.170 35.262 1.00 53.12 107 LYS A C 1
ATOM 891 O O . LYS A 1 107 ? -28.122 4.530 35.685 1.00 53.12 107 LYS A O 1
ATOM 896 N N . ARG A 1 108 ? -26.232 5.647 36.097 1.00 55.75 108 ARG A N 1
ATOM 897 C CA . ARG A 1 108 ? -26.309 5.552 37.573 1.00 55.75 108 ARG A CA 1
ATOM 898 C C . ARG A 1 108 ? -27.174 6.640 38.229 1.00 55.75 108 ARG A C 1
ATOM 900 O O . ARG A 1 108 ? -27.381 6.582 39.435 1.00 55.75 108 ARG A O 1
ATOM 907 N N . SER A 1 109 ? -27.672 7.609 37.464 1.00 57.72 109 SER A N 1
ATOM 908 C CA . SER A 1 109 ? -28.558 8.680 37.929 1.00 57.72 109 SER A CA 1
ATOM 909 C C . SER A 1 109 ? -29.926 8.530 37.259 1.00 57.72 109 SER A C 1
ATOM 911 O O . SER A 1 109 ? -30.033 8.627 36.041 1.00 57.72 109 SER A O 1
ATOM 913 N N . THR A 1 110 ? -30.989 8.288 38.028 1.00 55.97 110 THR A N 1
ATOM 914 C CA . THR A 1 110 ? -32.361 8.098 37.510 1.00 55.97 110 THR A CA 1
ATOM 915 C C . THR A 1 110 ? -32.920 9.338 36.800 1.00 55.97 110 THR A C 1
ATOM 917 O O . THR A 1 110 ? -33.704 9.205 35.867 1.00 55.97 110 THR A O 1
ATOM 920 N N . LEU A 1 111 ? -32.451 10.539 37.156 1.00 55.09 111 LEU A N 1
ATOM 921 C CA . LEU A 1 111 ? -32.785 11.797 36.470 1.00 55.09 111 LEU A CA 1
ATOM 922 C C . LEU A 1 111 ? -32.102 11.954 35.101 1.00 55.09 111 LEU A C 1
ATOM 924 O O . LEU A 1 111 ? -32.528 12.764 34.283 1.00 55.09 111 LEU A O 1
ATOM 928 N N . SER A 1 112 ? -31.055 11.175 34.821 1.00 57.84 112 SER A N 1
ATOM 929 C CA . SER A 1 112 ? -30.298 11.276 33.573 1.00 57.84 112 SER A CA 1
ATOM 930 C C . SER A 1 112 ? -30.980 10.618 32.376 1.00 57.84 112 SER A C 1
ATOM 932 O O . SER A 1 112 ? -30.645 10.971 31.247 1.00 57.84 112 SER A O 1
ATOM 934 N N . TRP A 1 113 ? -31.856 9.632 32.585 1.00 56.38 113 TRP A N 1
ATOM 935 C CA . TRP A 1 113 ? -32.362 8.798 31.489 1.00 56.38 113 TRP A CA 1
ATOM 936 C C . TRP A 1 113 ? -33.264 9.591 30.533 1.00 56.38 113 TRP A C 1
ATOM 938 O O . TRP A 1 113 ? -33.051 9.560 29.324 1.00 56.38 113 TRP A O 1
ATOM 948 N N . PHE A 1 114 ? -34.153 10.425 31.082 1.00 58.00 114 PHE A N 1
ATOM 949 C CA . PHE A 1 114 ? -35.009 11.336 30.311 1.00 58.00 114 PHE A CA 1
ATOM 950 C C . PHE A 1 114 ? -34.216 12.379 29.516 1.00 58.00 114 PHE A C 1
ATOM 952 O O . PHE A 1 114 ? -34.558 12.697 28.380 1.00 58.00 114 PHE A O 1
ATOM 959 N N . PHE A 1 115 ? -33.123 12.892 30.087 1.00 63.84 115 PHE A N 1
ATOM 960 C CA . PHE A 1 115 ? -32.274 13.865 29.397 1.00 63.84 115 PHE A CA 1
ATOM 961 C C . PHE A 1 115 ? -31.540 13.233 28.209 1.00 63.84 115 PHE A C 1
ATOM 963 O O . PHE A 1 115 ? -31.289 13.891 27.205 1.00 63.84 115 PHE A O 1
ATOM 970 N N . LEU A 1 116 ? -31.216 11.944 28.316 1.00 62.69 116 LEU A N 1
ATOM 971 C CA . LEU A 1 116 ? -30.499 11.190 27.297 1.00 62.69 116 LEU A CA 1
ATOM 972 C C . LEU A 1 116 ? -31.433 10.751 26.158 1.00 62.69 116 LEU A C 1
ATOM 974 O O . LEU A 1 116 ? -31.052 10.871 24.996 1.00 62.69 116 LEU A O 1
ATOM 978 N N . GLU A 1 117 ? -32.672 10.354 26.465 1.00 60.84 117 GLU A N 1
ATOM 979 C CA . GLU A 1 117 ? -33.719 10.130 25.455 1.00 60.84 117 GLU A CA 1
ATOM 980 C C . GLU A 1 117 ? -34.027 11.402 24.655 1.00 60.84 117 GLU A C 1
ATOM 982 O O . GLU A 1 117 ? -34.089 11.343 23.426 1.00 60.84 117 GLU A O 1
ATOM 987 N N . TYR A 1 118 ? -34.128 12.557 25.324 1.00 68.31 118 TYR A N 1
ATOM 988 C CA . TYR A 1 118 ? -34.338 13.854 24.669 1.00 68.31 118 TYR A CA 1
ATOM 989 C C . TYR A 1 118 ? -33.170 14.255 23.752 1.00 68.31 118 TYR A C 1
ATOM 991 O O . TYR A 1 118 ? -33.367 14.787 22.660 1.00 68.31 118 TYR A O 1
ATOM 999 N N . LEU A 1 119 ? -31.930 13.986 24.173 1.00 67.44 119 LEU A N 1
ATOM 1000 C CA . LEU A 1 119 ? -30.745 14.336 23.388 1.00 67.44 119 LEU A CA 1
ATOM 1001 C C . LEU A 1 119 ? -30.573 13.416 22.171 1.00 67.44 119 LEU A C 1
ATOM 1003 O O . LEU A 1 119 ? -30.197 13.888 21.102 1.00 67.44 119 LEU A O 1
ATOM 1007 N N . ILE A 1 120 ? -30.889 12.122 22.308 1.00 69.25 120 ILE A N 1
ATOM 1008 C CA . ILE A 1 120 ? -30.861 11.160 21.196 1.00 69.25 120 ILE A CA 1
ATOM 1009 C C . ILE A 1 120 ? -31.919 11.514 20.146 1.00 69.25 120 ILE A C 1
ATOM 1011 O O . ILE A 1 120 ? -31.587 11.544 18.964 1.00 69.25 120 ILE A O 1
ATOM 1015 N N . THR A 1 121 ? -33.153 11.833 20.554 1.00 65.31 121 THR A N 1
ATOM 1016 C CA . THR A 1 121 ? -34.213 12.249 19.612 1.00 65.31 121 THR A CA 1
ATOM 1017 C C . THR A 1 121 ? -33.824 13.516 18.857 1.00 65.31 121 THR A C 1
ATOM 1019 O O . THR A 1 121 ? -33.880 13.532 17.633 1.00 65.31 121 THR A O 1
ATOM 1022 N N . LYS A 1 122 ? -33.295 14.533 19.548 1.00 66.69 122 LYS A N 1
ATOM 1023 C CA . LYS A 1 122 ? -32.840 15.775 18.900 1.00 66.69 122 LYS A CA 1
ATOM 1024 C C . LYS A 1 122 ? -31.694 15.578 17.906 1.00 66.69 122 LYS A C 1
ATOM 1026 O O . LYS A 1 122 ? -31.651 16.271 16.892 1.00 66.69 122 LYS A O 1
ATOM 1031 N N . VAL A 1 123 ? -30.759 14.670 18.189 1.00 64.44 123 VAL A N 1
ATOM 1032 C CA . VAL A 1 123 ? -29.641 14.367 17.278 1.00 64.44 123 VAL A CA 1
ATOM 1033 C C . VAL A 1 123 ? -30.118 13.561 16.066 1.00 64.44 123 VAL A C 1
ATOM 1035 O O . VAL A 1 123 ? -29.661 13.825 14.956 1.00 64.44 123 VAL A O 1
ATOM 1038 N N . PHE A 1 124 ? -31.056 12.626 16.250 1.00 56.06 124 PHE A N 1
ATOM 1039 C CA . PHE A 1 124 ? -31.670 11.889 15.142 1.00 56.06 124 PHE A CA 1
ATOM 1040 C C . PHE A 1 124 ? -32.501 1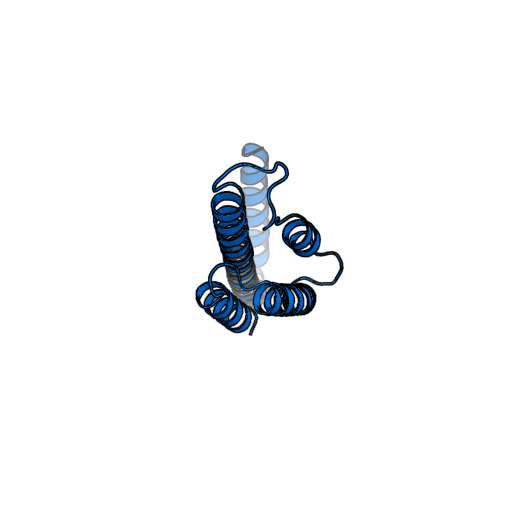2.795 14.231 1.00 56.06 124 PHE A C 1
ATOM 1042 O O . PHE A 1 124 ? -32.358 12.700 13.015 1.00 56.06 124 PHE A O 1
ATOM 1049 N N . ASP A 1 125 ? -33.278 13.723 14.796 1.00 56.66 125 ASP A N 1
ATOM 1050 C CA . ASP A 1 125 ? -34.009 14.725 14.013 1.00 56.66 125 ASP A CA 1
ATOM 1051 C C . ASP A 1 125 ? -33.044 15.542 13.142 1.00 56.66 125 ASP A C 1
ATOM 1053 O O . ASP A 1 125 ? -33.283 15.736 11.955 1.00 56.66 125 ASP A O 1
ATOM 1057 N N . TYR A 1 126 ? -31.898 15.955 13.691 1.00 52.88 126 TYR A N 1
ATOM 1058 C CA . TYR A 1 126 ? -30.890 16.717 12.947 1.00 52.88 126 TYR A CA 1
ATOM 1059 C C . TYR A 1 126 ? -30.207 15.923 11.823 1.00 52.88 126 TYR A C 1
ATOM 1061 O O . TYR A 1 126 ? -29.837 16.503 10.805 1.00 52.88 126 TYR A O 1
ATOM 1069 N N . LEU A 1 127 ? -30.034 14.611 11.997 1.00 49.84 127 LEU A N 1
ATOM 1070 C CA . LEU A 1 127 ? -29.451 13.728 10.982 1.00 49.84 127 LEU A CA 1
ATOM 1071 C C . LEU A 1 127 ? -30.418 13.448 9.824 1.00 49.84 127 LEU A C 1
ATOM 1073 O O . LEU A 1 127 ? -29.964 13.292 8.695 1.00 49.84 127 LEU A O 1
ATOM 1077 N N . ILE A 1 128 ? -31.731 13.431 10.080 1.00 54.91 128 ILE A N 1
ATOM 1078 C CA . ILE A 1 128 ? -32.762 13.247 9.044 1.00 54.91 128 ILE A CA 1
ATOM 1079 C C . ILE A 1 128 ? -32.858 14.472 8.120 1.00 54.91 128 ILE A C 1
ATOM 1081 O O . ILE A 1 128 ? -33.169 14.317 6.947 1.00 54.91 128 ILE A O 1
ATOM 1085 N N . TYR A 1 129 ? -32.542 15.675 8.608 1.00 48.41 129 TYR A N 1
ATOM 1086 C CA . TYR A 1 129 ? -32.543 16.902 7.797 1.00 48.41 129 TYR A CA 1
ATOM 1087 C C . TYR A 1 129 ? -31.276 17.117 6.951 1.00 48.41 129 TYR A C 1
ATOM 1089 O O . TYR A 1 129 ? -31.205 18.099 6.212 1.00 48.41 129 TYR A O 1
ATOM 1097 N N . LEU A 1 130 ? -30.266 16.250 7.080 1.00 46.69 130 LEU A N 1
ATOM 1098 C CA . LEU A 1 130 ? -28.977 16.382 6.389 1.00 46.69 130 LEU A CA 1
ATOM 1099 C C . LEU A 1 130 ? -28.796 15.392 5.218 1.00 46.69 130 LEU A C 1
ATOM 1101 O O . LEU A 1 130 ? -27.722 15.372 4.615 1.00 46.69 130 LEU A O 1
ATOM 1105 N N . ILE A 1 131 ? -29.824 14.587 4.922 1.00 43.19 131 ILE A N 1
ATOM 1106 C CA . ILE A 1 131 ? -29.950 13.682 3.763 1.00 43.19 131 ILE A CA 1
ATOM 1107 C C . ILE A 1 131 ? -30.987 14.278 2.812 1.00 43.19 131 ILE A C 1
ATOM 1109 O O . ILE A 1 131 ? -30.718 14.283 1.592 1.00 43.19 131 ILE A O 1
#

Sequence (131 aa):
MKKELLNELNSLVKQLPFKDMVQKEYLVLKLKMSIISIFGHDSFYLTELESINFLPSYDYYGAYDVAWNQGYDELLKLISVMTEQASIEENTNIKIKIFNRLFKKFKRSTLSWFFLEYLITKVFDYLIYLI

Radius of gyration: 22.75 Å; chains: 1; bounding box: 50×28×65 Å

Organism: Nonlabens ulvanivorans (NCBI:txid906888)